Protein AF-A0A958INR6-F1 (afdb_monomer_lite)

Sequence (100 aa):
SHHPFIPPVIVDADMGWTLTTHASEAWLRRRGGSGGNHGFDNHHRDMHGIFYAMGPAFKSGYPCGTLRNIDIYPLLCRIYNIEARQNIDGELERIGFILE

pLDDT: mean 94.32, std 4.67, range [74.12, 98.56]

Foldseek 3Di:
DPDPPPDPDDDADDPPDDDDDPVCQVVQVVVVHPPDDDDHPCPDPVNDDDDDDDDQFFDPPDDDDDADPQQVQVVVCVVVVHDGDPPGPHDVVRPVVGTD

Secondary structure (DSSP, 8-state):
---TTS-S------TT-----HHHHHHHHHTTS--S---S-TTSGGG-------STTB-TT-------GGGHHHHHHHHHTPPPPSS-S--GGGTGGGB-

Structure (mmCIF, N/CA/C/O backbone):
data_AF-A0A958INR6-F1
#
_entry.id   AF-A0A958INR6-F1
#
loop_
_atom_site.group_PDB
_atom_site.id
_atom_site.type_symbol
_atom_site.label_atom_id
_atom_site.label_alt_id
_atom_site.label_comp_id
_atom_site.label_asym_id
_atom_site.label_entity_id
_atom_site.label_seq_id
_atom_site.pdbx_PDB_ins_code
_atom_site.Cartn_x
_atom_site.Cartn_y
_atom_site.Cartn_z
_atom_site.occupancy
_atom_site.B_iso_or_equiv
_atom_site.auth_seq_id
_atom_site.auth_comp_id
_atom_site.auth_asym_id
_atom_site.auth_atom_id
_atom_site.pdbx_PDB_model_num
ATOM 1 N N . SER A 1 1 ? -3.473 11.835 -14.846 1.00 74.12 1 SER A N 1
ATOM 2 C CA . SER A 1 1 ? -2.606 12.220 -13.713 1.00 74.12 1 SER A CA 1
ATOM 3 C C . SER A 1 1 ? -1.634 13.293 -14.182 1.00 74.12 1 SER A C 1
ATOM 5 O O . SER A 1 1 ? -1.179 13.190 -15.312 1.00 74.12 1 SER A O 1
ATOM 7 N N . HIS A 1 2 ? -1.343 14.314 -13.367 1.00 84.12 2 HIS A N 1
ATOM 8 C CA . HIS A 1 2 ? -0.423 15.421 -13.704 1.00 84.12 2 HIS A CA 1
ATOM 9 C C . HIS A 1 2 ? 0.893 15.363 -12.911 1.00 84.12 2 HIS A C 1
ATOM 11 O O . HIS A 1 2 ? 1.568 16.373 -12.730 1.00 84.12 2 HIS A O 1
ATOM 17 N N . HIS A 1 3 ? 1.246 14.185 -12.394 1.00 93.12 3 HIS A N 1
ATOM 18 C CA . HIS A 1 3 ? 2.436 14.026 -11.571 1.00 93.12 3 HIS A CA 1
ATOM 19 C C . HIS A 1 3 ? 3.711 14.009 -12.440 1.00 93.12 3 HIS A C 1
ATOM 21 O 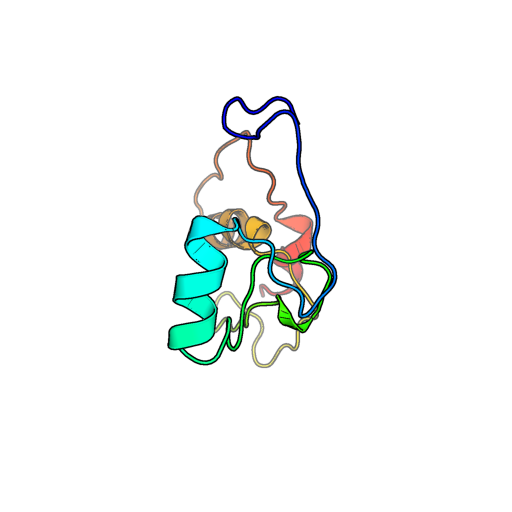O . HIS A 1 3 ? 3.789 13.187 -13.352 1.00 93.12 3 HIS A O 1
ATOM 27 N N . PRO A 1 4 ? 4.739 14.835 -12.156 1.00 95.19 4 PRO A N 1
ATOM 28 C CA . PRO A 1 4 ? 5.919 14.982 -13.022 1.00 95.19 4 PRO A CA 1
ATOM 29 C C . PRO A 1 4 ? 6.785 13.717 -13.139 1.00 95.19 4 PRO A C 1
ATOM 31 O O . PRO A 1 4 ? 7.578 13.600 -14.066 1.00 95.19 4 PRO A O 1
ATOM 34 N N . PHE A 1 5 ? 6.637 12.767 -12.211 1.00 95.69 5 PHE A N 1
ATOM 35 C CA . PHE A 1 5 ? 7.334 11.472 -12.255 1.00 95.69 5 PHE A CA 1
ATOM 36 C C . PHE A 1 5 ? 6.571 10.366 -12.992 1.00 95.69 5 PHE A C 1
ATOM 38 O O . PHE A 1 5 ? 7.056 9.240 -13.050 1.00 95.69 5 PHE A O 1
ATOM 45 N N . ILE A 1 6 ? 5.397 10.662 -13.554 1.00 95.81 6 ILE A N 1
ATOM 46 C CA . ILE A 1 6 ? 4.694 9.737 -14.445 1.00 95.81 6 ILE A CA 1
ATOM 47 C C . ILE A 1 6 ? 5.038 10.140 -15.886 1.00 95.81 6 ILE A C 1
ATOM 49 O O . ILE A 1 6 ? 4.708 11.258 -16.288 1.00 95.81 6 ILE A O 1
ATOM 53 N N . PRO A 1 7 ? 5.713 9.274 -16.665 1.00 94.00 7 PRO A N 1
ATOM 54 C CA . PRO A 1 7 ? 6.079 9.584 -18.043 1.00 94.00 7 PRO A CA 1
ATOM 55 C C . PRO A 1 7 ? 4.855 9.842 -18.940 1.00 94.00 7 PRO A C 1
ATOM 57 O O . PRO A 1 7 ? 3.772 9.322 -18.670 1.00 94.00 7 PRO A O 1
ATOM 60 N N . PRO A 1 8 ? 5.018 10.583 -20.053 1.00 94.38 8 PRO A N 1
ATOM 61 C CA . PRO A 1 8 ? 3.921 10.865 -20.984 1.00 94.38 8 PRO A CA 1
ATOM 62 C C . PRO A 1 8 ? 3.423 9.621 -21.733 1.00 94.38 8 PRO A C 1
ATOM 64 O O . PRO A 1 8 ? 2.326 9.639 -22.285 1.00 94.38 8 PRO A O 1
ATOM 67 N N . VAL A 1 9 ? 4.227 8.554 -21.770 1.00 93.69 9 VAL A N 1
ATOM 68 C CA . VAL A 1 9 ? 3.874 7.266 -22.367 1.00 93.69 9 VAL A CA 1
ATOM 69 C C . VAL A 1 9 ? 3.954 6.203 -21.283 1.00 93.69 9 VAL A C 1
ATOM 71 O O . VAL A 1 9 ? 4.994 6.034 -20.648 1.00 93.69 9 VAL A O 1
ATOM 74 N N . ILE A 1 10 ? 2.851 5.486 -21.097 1.00 93.62 10 ILE A N 1
ATOM 75 C CA . ILE A 1 10 ? 2.738 4.341 -20.198 1.00 93.62 10 ILE A CA 1
ATOM 76 C C . ILE A 1 10 ? 2.400 3.135 -21.065 1.00 93.62 10 ILE A C 1
ATOM 78 O O . ILE A 1 10 ? 1.587 3.241 -21.983 1.00 93.62 10 ILE A O 1
ATOM 82 N N . VAL A 1 11 ? 3.037 2.006 -20.780 1.00 94.38 11 VAL A N 1
ATOM 83 C CA . VAL A 1 11 ? 2.713 0.727 -21.407 1.00 94.38 11 VAL A CA 1
ATOM 84 C C . VAL A 1 11 ? 2.196 -0.184 -20.311 1.00 94.38 11 VAL A C 1
ATOM 86 O O . VAL A 1 11 ? 2.891 -0.399 -19.319 1.00 94.38 11 VAL A O 1
ATOM 89 N N . ASP A 1 12 ? 0.978 -0.673 -20.495 1.00 94.38 12 ASP A N 1
ATOM 90 C CA . ASP A 1 12 ? 0.352 -1.637 -19.603 1.00 94.38 12 ASP A CA 1
ATOM 91 C C . ASP A 1 12 ? 0.568 -3.043 -20.160 1.00 94.38 12 ASP A C 1
ATOM 93 O O . ASP A 1 12 ? 0.424 -3.271 -21.364 1.00 94.38 12 ASP A O 1
ATOM 97 N N . ALA A 1 13 ? 1.002 -3.959 -19.305 1.00 95.12 13 ALA A N 1
ATOM 98 C CA . ALA A 1 13 ? 1.330 -5.317 -19.700 1.00 95.12 13 ALA A CA 1
ATOM 99 C C . ALA A 1 13 ? 0.229 -6.259 -19.229 1.00 95.12 13 ALA A C 1
ATOM 101 O O . ALA A 1 13 ? -0.137 -6.241 -18.057 1.00 95.12 13 ALA A O 1
ATOM 102 N N . ASP A 1 14 ? -0.222 -7.145 -20.112 1.00 95.50 14 ASP A N 1
ATOM 103 C CA . ASP A 1 14 ? -1.099 -8.235 -19.698 1.00 95.50 14 ASP A CA 1
ATOM 104 C C . ASP A 1 14 ? -0.390 -9.140 -18.676 1.00 95.50 14 ASP A C 1
ATOM 106 O O . ASP A 1 14 ? 0.833 -9.333 -18.715 1.00 95.50 14 ASP A O 1
ATOM 110 N N . MET A 1 15 ? -1.169 -9.741 -17.774 1.00 95.25 15 MET A N 1
ATOM 111 C CA . MET A 1 15 ? -0.665 -10.666 -16.755 1.00 95.25 15 MET A CA 1
ATOM 112 C C . MET A 1 15 ? 0.273 -11.729 -17.350 1.00 95.25 15 MET A C 1
ATOM 114 O O . MET A 1 15 ? -0.036 -12.379 -18.350 1.00 95.25 15 MET A O 1
ATOM 118 N N . GLY A 1 16 ? 1.426 -11.925 -16.705 1.00 92.50 16 GLY A N 1
ATOM 119 C CA . GLY A 1 16 ? 2.447 -12.896 -17.117 1.00 92.50 16 GLY A CA 1
ATOM 120 C C . GLY A 1 16 ? 3.438 -12.386 -18.169 1.00 92.50 16 GLY A C 1
ATOM 121 O O . GLY A 1 16 ? 4.465 -13.029 -18.393 1.00 92.50 16 GLY A O 1
ATOM 122 N N . TRP A 1 17 ? 3.199 -11.220 -18.771 1.00 93.06 17 TRP A N 1
ATOM 123 C CA . TRP A 1 17 ? 4.167 -10.582 -19.659 1.00 93.06 17 TRP A CA 1
ATOM 124 C C . TRP A 1 17 ? 5.202 -9.763 -18.888 1.00 93.06 17 TRP A C 1
ATOM 126 O O . TRP A 1 17 ? 5.029 -9.377 -17.736 1.00 93.06 17 TRP A O 1
ATOM 136 N N . THR A 1 18 ? 6.345 -9.510 -19.519 1.00 91.06 18 THR A N 1
ATOM 137 C CA . THR A 1 18 ? 7.384 -8.625 -18.982 1.00 91.06 18 THR A CA 1
ATOM 138 C C . THR A 1 18 ? 7.876 -7.726 -20.101 1.00 91.06 18 THR A C 1
ATOM 140 O O . THR A 1 18 ? 8.375 -8.207 -21.117 1.00 91.06 18 THR A O 1
ATOM 143 N N . LEU A 1 19 ? 7.747 -6.416 -19.905 1.00 91.44 19 LEU A N 1
ATOM 144 C CA . LEU A 1 19 ? 8.250 -5.418 -20.840 1.00 91.44 19 LEU A CA 1
ATOM 145 C C . LEU A 1 19 ? 9.728 -5.164 -20.556 1.00 91.44 19 LEU A C 1
ATOM 147 O O . LEU A 1 19 ? 10.135 -4.952 -19.414 1.00 91.44 19 LEU A O 1
ATOM 151 N N . THR A 1 20 ? 10.553 -5.218 -21.595 1.00 91.31 20 THR A N 1
ATOM 152 C CA . THR A 1 20 ? 12.004 -5.103 -21.460 1.00 91.31 20 THR A CA 1
ATOM 153 C C . THR A 1 20 ? 12.612 -4.425 -22.680 1.00 91.31 20 THR A C 1
ATOM 155 O O . THR A 1 20 ? 11.996 -4.351 -23.740 1.00 91.31 20 THR A O 1
ATOM 158 N N . THR A 1 21 ? 13.837 -3.927 -22.539 1.00 91.31 21 THR A N 1
ATOM 159 C CA . THR A 1 21 ? 14.636 -3.430 -23.667 1.00 91.31 21 THR A CA 1
ATOM 160 C C . THR A 1 21 ? 15.463 -4.558 -24.283 1.00 91.31 21 THR A C 1
ATOM 162 O O . THR A 1 21 ? 15.779 -5.535 -23.605 1.00 91.31 21 THR A O 1
ATOM 165 N N . HIS A 1 22 ? 15.916 -4.404 -25.529 1.00 88.81 22 HIS A N 1
ATOM 166 C CA . HIS A 1 22 ? 16.830 -5.374 -26.151 1.00 88.81 22 HIS A CA 1
ATOM 167 C C . HIS A 1 22 ? 18.119 -5.594 -25.343 1.00 88.81 22 HIS A C 1
ATOM 169 O O . HIS A 1 22 ? 18.618 -6.715 -25.256 1.00 88.81 22 HIS A O 1
ATOM 175 N N . ALA A 1 23 ? 18.641 -4.539 -24.705 1.00 86.69 23 ALA A N 1
ATOM 176 C CA . ALA A 1 23 ? 19.830 -4.637 -23.864 1.00 86.69 23 ALA A CA 1
ATOM 177 C C . ALA A 1 23 ? 19.590 -5.521 -22.625 1.00 86.69 23 ALA A C 1
ATOM 179 O O . ALA A 1 23 ? 20.452 -6.317 -22.247 1.00 86.69 23 ALA A O 1
ATOM 180 N N . SER A 1 24 ? 18.409 -5.416 -22.010 1.00 87.50 24 SER A N 1
ATO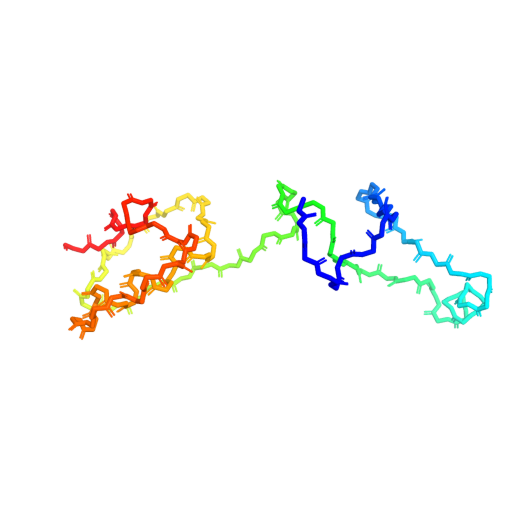M 181 C CA . SER A 1 24 ? 18.029 -6.189 -20.823 1.00 87.50 24 SER A CA 1
ATOM 182 C C . SER A 1 24 ? 17.477 -7.582 -21.145 1.00 87.50 24 SER A C 1
ATOM 184 O O . SER A 1 24 ? 17.588 -8.481 -20.313 1.00 87.50 24 SER A O 1
ATOM 186 N N . GLU A 1 25 ? 16.956 -7.814 -22.352 1.00 88.94 25 GLU A N 1
ATOM 187 C CA . GLU A 1 25 ? 16.443 -9.121 -22.782 1.00 88.94 25 GLU A CA 1
ATOM 188 C C . GLU A 1 25 ? 17.534 -10.201 -22.740 1.00 88.94 25 GLU A C 1
ATOM 190 O O . GLU A 1 25 ? 17.330 -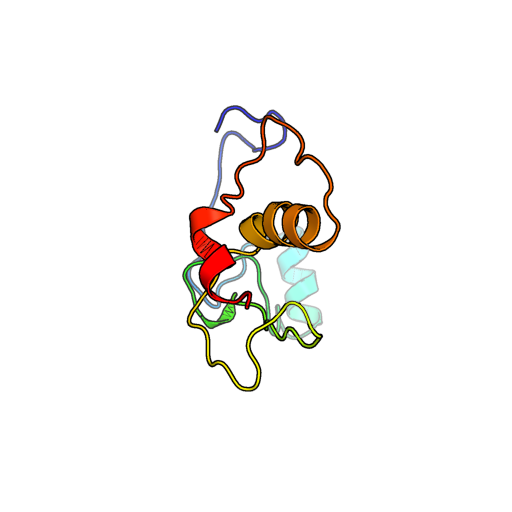11.287 -22.193 1.00 88.94 25 GLU A O 1
ATOM 195 N N . ALA A 1 26 ? 18.727 -9.892 -23.260 1.00 85.69 26 ALA A N 1
ATOM 196 C CA . ALA A 1 26 ? 19.854 -10.822 -23.249 1.00 85.69 26 ALA A CA 1
ATOM 197 C C . ALA A 1 26 ? 20.264 -11.209 -21.818 1.00 85.69 26 ALA A C 1
ATOM 199 O O . ALA A 1 26 ? 20.638 -12.355 -21.559 1.00 85.69 26 ALA A O 1
ATOM 200 N N . TRP A 1 27 ? 20.171 -10.264 -20.878 1.00 85.44 27 TRP A N 1
ATOM 201 C CA . TRP A 1 27 ? 20.440 -10.510 -19.465 1.00 85.44 27 TRP A CA 1
ATOM 202 C C . TRP A 1 27 ? 19.365 -11.400 -18.825 1.00 85.44 27 TRP A C 1
ATOM 204 O O . TRP A 1 27 ? 19.713 -12.373 -18.155 1.00 85.44 27 TRP A O 1
ATOM 214 N N . LEU A 1 28 ? 18.080 -11.133 -19.089 1.00 87.25 28 LEU A N 1
ATOM 215 C CA . LEU A 1 28 ? 16.959 -11.934 -18.580 1.00 87.25 28 LEU A CA 1
ATOM 216 C C . LEU A 1 28 ? 17.029 -13.379 -19.077 1.00 87.25 28 LEU A C 1
ATOM 218 O O . LEU A 1 28 ? 16.927 -14.317 -18.287 1.00 87.25 28 LEU A O 1
ATOM 222 N N . ARG A 1 29 ? 17.287 -13.583 -20.373 1.00 84.88 29 ARG A N 1
ATOM 223 C CA . ARG A 1 29 ? 17.407 -14.928 -20.960 1.00 84.88 29 ARG A CA 1
ATOM 224 C C . ARG A 1 29 ? 18.511 -15.754 -20.301 1.00 84.88 29 ARG A C 1
ATOM 226 O O . ARG A 1 29 ? 18.301 -16.931 -20.026 1.00 84.88 29 ARG A O 1
ATOM 233 N N . ARG A 1 30 ? 19.659 -15.144 -19.982 1.00 85.75 30 ARG A N 1
ATOM 234 C CA . ARG A 1 30 ? 20.776 -15.825 -19.292 1.00 85.75 30 ARG A CA 1
ATOM 235 C C . ARG A 1 30 ? 20.438 -16.263 -17.867 1.00 85.75 30 ARG A C 1
ATOM 237 O O . ARG A 1 30 ? 21.109 -17.145 -17.344 1.00 85.75 30 ARG A O 1
ATOM 244 N N . ARG A 1 31 ? 19.427 -15.658 -17.242 1.00 85.50 31 ARG A N 1
ATOM 245 C CA . ARG A 1 31 ? 18.958 -15.999 -15.892 1.00 85.50 31 ARG A CA 1
ATOM 246 C C . ARG A 1 31 ? 17.714 -16.890 -15.876 1.00 85.50 31 ARG A C 1
ATOM 248 O O . ARG A 1 31 ? 17.152 -17.107 -14.811 1.00 85.50 31 ARG A O 1
ATOM 255 N N . GLY A 1 32 ? 17.312 -17.431 -17.029 1.00 83.00 32 GLY A N 1
ATOM 256 C CA . GLY A 1 32 ? 16.140 -18.304 -17.133 1.00 83.00 32 GLY A CA 1
ATOM 257 C C . GLY A 1 32 ? 14.816 -17.564 -17.349 1.00 83.00 32 GLY A C 1
ATOM 258 O O . GLY A 1 32 ? 13.761 -18.147 -17.126 1.00 83.00 32 GLY A O 1
ATOM 259 N N . GLY A 1 33 ? 14.856 -16.306 -17.803 1.00 83.12 33 GLY A N 1
ATOM 260 C CA . GLY A 1 33 ? 13.675 -15.465 -18.020 1.00 83.12 33 GLY A CA 1
ATOM 261 C C . GLY A 1 33 ? 13.396 -14.520 -16.850 1.00 83.12 33 GLY A C 1
ATOM 262 O O . GLY A 1 33 ? 14.262 -14.289 -16.009 1.00 83.12 33 GLY A O 1
ATOM 263 N N . SER A 1 34 ? 12.197 -13.932 -16.818 1.00 82.25 34 SER A N 1
ATOM 264 C CA . SER A 1 34 ? 11.787 -12.992 -15.764 1.00 82.25 34 SER A CA 1
ATOM 265 C C . SER A 1 34 ? 11.315 -13.663 -14.469 1.00 82.25 34 SER A C 1
ATOM 267 O O . SER A 1 34 ? 11.288 -12.998 -13.439 1.00 82.25 34 SER A O 1
ATOM 269 N N . GLY A 1 35 ? 11.004 -14.966 -14.483 1.00 87.62 35 GLY A N 1
ATOM 270 C CA . GLY A 1 35 ? 10.456 -15.665 -13.316 1.00 87.62 35 GLY A CA 1
ATOM 271 C C . GLY A 1 35 ? 9.071 -15.140 -12.912 1.00 87.62 35 GLY A C 1
ATOM 272 O O . GLY A 1 35 ? 8.328 -14.626 -13.745 1.00 87.62 35 GLY A O 1
ATOM 273 N N . GLY A 1 36 ? 8.716 -15.287 -11.631 1.00 90.38 36 GLY A N 1
ATOM 274 C CA . GLY A 1 36 ? 7.530 -14.634 -11.067 1.00 90.38 36 GLY A CA 1
ATOM 275 C C . GLY A 1 36 ? 7.743 -13.122 -10.969 1.00 90.38 36 GLY A C 1
ATOM 276 O O . GLY A 1 36 ? 8.821 -12.680 -10.574 1.00 90.38 36 GLY A O 1
ATOM 277 N N . ASN A 1 37 ? 6.727 -12.339 -11.328 1.00 91.19 37 ASN A N 1
ATOM 278 C CA . ASN A 1 37 ? 6.823 -10.882 -11.403 1.00 91.19 37 ASN A CA 1
ATOM 279 C C . ASN A 1 37 ? 5.539 -10.207 -10.888 1.00 91.19 37 ASN A C 1
ATOM 281 O O . ASN A 1 37 ? 4.518 -10.869 -10.702 1.00 91.19 37 ASN A O 1
ATOM 285 N N . HIS A 1 38 ? 5.594 -8.898 -10.651 1.00 95.25 38 HIS A N 1
ATOM 286 C CA . HIS A 1 38 ? 4.485 -8.090 -10.144 1.00 95.25 38 HIS A CA 1
ATOM 287 C C . HIS A 1 38 ? 4.493 -6.679 -10.758 1.00 95.25 38 HIS A C 1
ATOM 289 O O . HIS A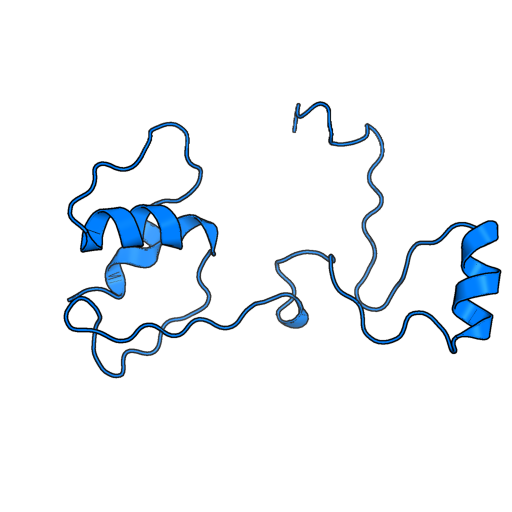 1 38 ? 5.422 -6.309 -11.474 1.00 95.25 38 HIS A O 1
ATOM 295 N N . GLY A 1 39 ? 3.483 -5.866 -10.434 1.00 94.88 39 GLY A N 1
ATOM 296 C CA . GLY A 1 39 ? 3.345 -4.487 -10.930 1.00 94.88 39 GLY A CA 1
ATOM 297 C C . GLY A 1 39 ? 2.311 -4.309 -12.045 1.00 94.88 39 GLY A C 1
ATOM 298 O O . GLY A 1 39 ? 2.245 -3.233 -12.630 1.00 94.88 39 GLY A O 1
ATOM 299 N N . PHE A 1 40 ? 1.524 -5.351 -12.319 1.00 96.75 40 PHE A N 1
ATOM 300 C CA . PHE A 1 40 ? 0.352 -5.311 -13.196 1.00 96.75 40 PHE A CA 1
ATOM 301 C C . PHE A 1 40 ? -0.810 -4.529 -12.556 1.00 96.75 40 PHE A C 1
ATOM 303 O O . PHE A 1 40 ? -0.697 -4.069 -11.414 1.00 96.75 40 PHE A O 1
ATOM 310 N N . ASP A 1 41 ? -1.939 -4.425 -13.267 1.00 96.06 41 ASP A N 1
ATOM 311 C CA . ASP A 1 41 ? -3.182 -3.849 -12.737 1.00 96.06 41 ASP A CA 1
ATOM 312 C C . ASP A 1 41 ? -3.528 -4.453 -11.361 1.00 96.06 41 ASP A C 1
ATOM 314 O O . ASP A 1 41 ? -3.588 -5.672 -11.163 1.00 96.06 41 ASP A O 1
ATOM 318 N N . ASN A 1 42 ? -3.757 -3.570 -10.390 1.00 96.19 42 ASN A N 1
ATOM 319 C CA . ASN A 1 42 ? -4.041 -3.921 -9.008 1.00 96.19 42 ASN A CA 1
ATOM 320 C C . ASN A 1 42 ? -5.414 -4.583 -8.806 1.00 96.19 42 ASN A C 1
ATOM 322 O O . ASN A 1 42 ? -5.672 -5.068 -7.707 1.00 96.19 42 ASN A O 1
ATOM 326 N N . HIS A 1 43 ? -6.278 -4.633 -9.826 1.00 95.06 43 HIS A N 1
ATOM 327 C CA . HIS A 1 43 ? -7.523 -5.409 -9.800 1.00 95.06 43 HIS A CA 1
ATOM 328 C C . HIS A 1 43 ? -7.301 -6.918 -9.971 1.00 95.06 43 HIS A C 1
ATOM 330 O O . HIS A 1 43 ? -8.202 -7.714 -9.681 1.00 95.06 43 HIS A O 1
ATOM 336 N N . HIS A 1 44 ? -6.121 -7.346 -10.429 1.00 96.50 44 HIS A N 1
ATOM 337 C CA . HIS A 1 44 ? -5.788 -8.763 -10.472 1.00 96.50 44 HIS A CA 1
ATOM 338 C C . HIS A 1 44 ? -5.522 -9.292 -9.064 1.00 96.50 44 HIS A C 1
ATOM 340 O O . HIS A 1 44 ? -4.650 -8.805 -8.348 1.00 96.50 44 HIS A O 1
ATOM 346 N N . ARG A 1 45 ? -6.227 -10.368 -8.689 1.00 95.06 45 ARG A N 1
ATOM 347 C CA . ARG A 1 45 ? -6.087 -11.001 -7.367 1.00 95.06 45 ARG A CA 1
ATOM 348 C C . ARG A 1 45 ? -4.658 -11.446 -7.048 1.00 95.06 45 ARG A C 1
ATOM 350 O O . ARG A 1 45 ? -4.294 -11.436 -5.879 1.00 95.06 45 ARG A O 1
ATOM 357 N N . ASP A 1 46 ? -3.857 -11.786 -8.057 1.00 96.31 46 ASP A N 1
ATOM 358 C CA . ASP A 1 46 ? -2.444 -12.154 -7.884 1.00 96.31 46 ASP A CA 1
ATOM 359 C C . ASP A 1 46 ? -1.570 -10.970 -7.427 1.00 96.31 46 ASP A C 1
ATOM 361 O O . ASP A 1 46 ? -0.502 -11.182 -6.860 1.00 96.31 46 ASP A O 1
ATOM 365 N N . MET A 1 47 ? -2.024 -9.727 -7.638 1.00 97.50 47 MET A N 1
ATOM 366 C CA . MET A 1 47 ? -1.372 -8.496 -7.167 1.00 97.50 47 MET A CA 1
ATOM 367 C C . MET A 1 47 ? -1.862 -8.050 -5.783 1.00 97.50 47 MET A C 1
ATOM 369 O O . MET A 1 47 ? -1.368 -7.060 -5.241 1.00 97.50 47 MET A O 1
ATOM 373 N N . HIS A 1 48 ? -2.835 -8.749 -5.193 1.00 97.44 48 HIS A N 1
ATOM 374 C CA . HIS A 1 48 ? -3.342 -8.398 -3.873 1.00 97.44 48 HIS A CA 1
ATOM 375 C C . HIS A 1 48 ? -2.357 -8.801 -2.770 1.00 97.44 48 HIS A C 1
ATOM 377 O O . HIS A 1 48 ? -1.755 -9.874 -2.791 1.00 97.44 48 HIS A O 1
ATOM 383 N N . GLY A 1 49 ? -2.253 -7.945 -1.752 1.00 95.75 49 GLY A N 1
ATOM 384 C CA . GLY A 1 49 ? -1.595 -8.278 -0.493 1.00 95.75 49 GLY A CA 1
ATOM 385 C C . GLY A 1 49 ? -2.512 -9.035 0.472 1.00 95.75 49 GLY A C 1
ATOM 386 O O . GLY A 1 49 ? -3.711 -9.197 0.243 1.00 95.75 49 GLY A O 1
ATOM 387 N N . ILE A 1 50 ? -1.935 -9.454 1.596 1.00 96.31 50 ILE A N 1
ATOM 388 C CA . ILE A 1 50 ? -2.655 -10.085 2.705 1.00 96.31 50 ILE A CA 1
ATOM 389 C C . ILE A 1 50 ? -2.885 -9.043 3.805 1.00 96.31 50 ILE A C 1
ATOM 391 O O . ILE A 1 50 ? -1.990 -8.253 4.106 1.00 96.31 50 ILE A O 1
ATOM 395 N N . PHE A 1 51 ? -4.064 -9.064 4.431 1.00 96.44 51 PHE A N 1
ATOM 396 C CA . PHE A 1 51 ? -4.402 -8.206 5.565 1.00 96.44 51 PHE A CA 1
ATOM 397 C C . PHE A 1 51 ? -4.914 -9.044 6.742 1.00 96.44 51 PHE A C 1
ATOM 399 O O . PHE A 1 51 ? -5.872 -9.800 6.603 1.00 96.44 51 PHE A O 1
ATOM 406 N N . TYR A 1 52 ? -4.283 -8.870 7.904 1.00 96.50 52 TYR A N 1
ATOM 407 C CA . TYR A 1 52 ? -4.742 -9.387 9.191 1.00 96.50 52 TYR A CA 1
ATOM 408 C C . TYR A 1 52 ? -4.644 -8.274 10.229 1.00 96.50 52 TYR A C 1
ATOM 410 O O . TYR A 1 52 ? -3.634 -7.574 10.296 1.00 96.50 52 TYR A O 1
ATOM 418 N N . ALA A 1 53 ? -5.675 -8.142 11.057 1.00 96.56 53 ALA A N 1
ATOM 419 C CA . ALA A 1 53 ? -5.723 -7.180 12.146 1.00 96.56 53 ALA A CA 1
ATOM 420 C C . ALA A 1 53 ? -6.181 -7.885 13.425 1.00 96.56 53 ALA A C 1
ATOM 422 O O . ALA A 1 53 ? -7.130 -8.665 13.403 1.00 96.56 53 ALA A O 1
ATOM 423 N N . MET A 1 54 ? -5.477 -7.640 14.530 1.00 97.25 54 MET A N 1
ATOM 424 C CA . MET A 1 54 ? -5.764 -8.240 15.832 1.00 97.25 54 MET A CA 1
ATOM 425 C C . MET A 1 54 ? -5.499 -7.219 16.932 1.00 97.25 54 MET A C 1
ATOM 427 O O . MET A 1 54 ? -4.462 -6.559 16.938 1.00 97.25 54 MET A O 1
ATOM 431 N N . GLY A 1 55 ? -6.430 -7.106 17.873 1.00 96.94 55 GLY A N 1
ATOM 432 C CA . GLY A 1 55 ? -6.331 -6.187 18.999 1.00 96.94 55 GLY A CA 1
ATOM 433 C C . GLY A 1 55 ? -7.710 -5.746 19.486 1.00 96.94 55 GLY A C 1
ATOM 434 O O . GLY A 1 55 ? -8.704 -6.031 18.826 1.00 96.94 55 GLY A O 1
ATOM 435 N N . PRO A 1 56 ? -7.779 -5.024 20.614 1.00 97.38 56 PRO A N 1
ATOM 436 C CA . PRO A 1 56 ? -9.043 -4.658 21.260 1.00 97.38 56 PRO A CA 1
ATOM 437 C C . PRO A 1 56 ? -9.901 -3.675 20.452 1.00 97.38 56 PRO A C 1
ATOM 439 O O . PRO A 1 56 ? -11.074 -3.514 20.753 1.00 97.38 56 PRO A O 1
ATOM 442 N N . ALA A 1 57 ? -9.320 -2.997 19.458 1.00 98.06 57 ALA A N 1
ATOM 443 C CA . ALA A 1 57 ? -10.054 -2.085 18.584 1.00 98.06 57 ALA A CA 1
ATOM 444 C C . ALA A 1 57 ? -10.748 -2.800 17.412 1.00 98.06 57 ALA A C 1
ATOM 446 O O . ALA A 1 57 ? -11.594 -2.200 16.759 1.00 98.06 57 ALA A O 1
ATOM 447 N N . PHE A 1 58 ? -10.363 -4.042 17.108 1.00 98.44 58 PHE A N 1
ATOM 448 C CA . PHE A 1 58 ? -10.841 -4.787 15.947 1.00 98.44 58 PHE A CA 1
ATOM 449 C C . PHE A 1 58 ? -11.857 -5.845 16.348 1.00 98.44 58 PHE A C 1
ATOM 451 O O . PHE A 1 58 ? -11.692 -6.508 17.373 1.00 98.44 58 PHE A O 1
ATOM 458 N N . LYS A 1 59 ? -12.829 -6.085 15.465 1.00 98.12 59 LYS A N 1
ATOM 459 C CA . LYS A 1 59 ? -13.749 -7.211 15.606 1.00 98.12 59 LYS A CA 1
ATOM 460 C C . LYS A 1 59 ? -13.004 -8.537 15.625 1.00 98.12 59 LYS A C 1
ATOM 462 O O . LYS A 1 59 ? -12.213 -8.838 14.728 1.00 98.12 59 LYS A O 1
ATOM 467 N N . SER A 1 60 ? -13.288 -9.360 16.628 1.00 97.56 60 SER A N 1
ATOM 468 C CA . SER A 1 60 ? -12.661 -10.677 16.759 1.00 97.56 60 SER A CA 1
ATOM 469 C C . SER A 1 60 ? -13.215 -11.675 15.739 1.00 97.56 60 SER A C 1
ATOM 471 O O . SER A 1 60 ? -14.427 -11.788 15.559 1.00 97.56 60 SER A O 1
ATOM 473 N N . GLY A 1 61 ? -12.324 -12.414 15.067 1.00 96.31 61 GLY A N 1
ATOM 474 C CA . GLY A 1 61 ? -12.701 -13.471 14.118 1.00 96.31 61 GLY A CA 1
ATOM 475 C C . GLY A 1 61 ? -13.515 -12.986 12.914 1.00 96.31 61 GLY A C 1
ATOM 476 O O . GLY A 1 61 ? -14.205 -13.788 12.289 1.00 96.31 61 GLY A O 1
ATOM 477 N N . TYR A 1 62 ? -13.467 -11.690 12.601 1.00 97.12 62 TYR A N 1
ATOM 478 C CA . TYR A 1 62 ? -14.298 -11.088 11.568 1.00 97.12 62 TYR A CA 1
ATOM 479 C C . TYR A 1 62 ? -13.663 -11.238 10.175 1.00 97.12 62 TYR A C 1
ATOM 481 O O . TYR A 1 62 ? -12.611 -10.644 9.916 1.00 97.12 62 TYR A O 1
ATOM 489 N N . PRO A 1 63 ? -14.276 -12.003 9.251 1.00 95.94 63 PRO A N 1
ATOM 490 C CA . PRO A 1 63 ? -13.803 -12.062 7.878 1.00 95.94 63 PRO A CA 1
ATOM 491 C C . PRO A 1 63 ? -14.155 -10.756 7.160 1.00 95.94 63 PRO A C 1
ATOM 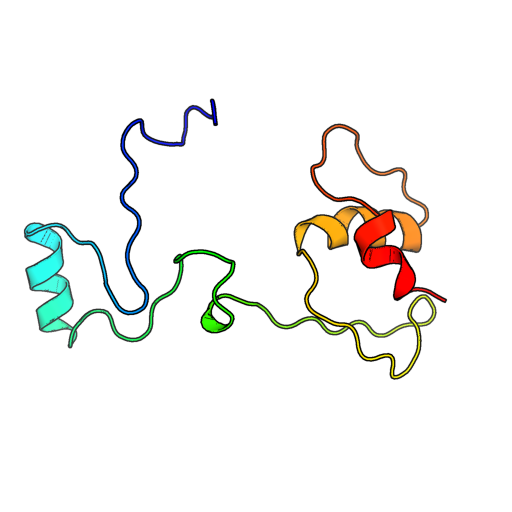493 O O . PRO A 1 63 ? -15.318 -10.357 7.104 1.00 95.94 63 PRO A O 1
ATOM 496 N N . CYS A 1 64 ? -13.153 -10.109 6.570 1.00 93.25 64 CYS A N 1
ATOM 497 C CA . CYS A 1 64 ? -13.358 -8.970 5.681 1.00 93.25 64 CYS A CA 1
ATOM 498 C C . CYS A 1 64 ? -13.109 -9.372 4.220 1.00 93.25 64 CYS A C 1
ATOM 500 O O . CYS A 1 64 ? -12.395 -10.334 3.932 1.00 93.25 64 CYS A O 1
ATOM 502 N N . GLY A 1 65 ? -13.750 -8.655 3.295 1.00 93.81 65 GLY A N 1
ATOM 503 C CA . GLY A 1 65 ? -13.495 -8.792 1.862 1.00 93.81 65 GLY A CA 1
ATOM 504 C C . GLY A 1 65 ? -12.193 -8.106 1.440 1.00 93.81 65 GLY A C 1
ATOM 505 O O . GLY A 1 65 ? -11.325 -7.807 2.255 1.00 93.81 65 GLY A O 1
ATOM 506 N N . THR A 1 66 ? -12.058 -7.818 0.147 1.00 95.44 66 THR A N 1
ATOM 507 C CA . THR A 1 66 ? -10.943 -7.005 -0.353 1.00 95.44 66 THR A CA 1
ATOM 508 C C . THR A 1 66 ? -11.052 -5.571 0.161 1.00 95.44 66 THR A C 1
ATOM 510 O O . THR A 1 66 ? -12.121 -4.967 0.119 1.00 95.44 66 THR A O 1
ATOM 513 N N . LEU A 1 67 ? -9.925 -5.032 0.618 1.00 96.50 67 LEU A N 1
ATOM 514 C CA . LEU A 1 67 ? -9.789 -3.670 1.126 1.00 96.50 67 LEU A CA 1
ATOM 515 C C . LEU A 1 67 ? -8.822 -2.881 0.244 1.00 96.50 67 LEU A C 1
ATOM 517 O O . LEU A 1 67 ? -8.003 -3.463 -0.471 1.00 96.50 67 LEU A O 1
ATOM 521 N N . ARG A 1 68 ? -8.869 -1.550 0.336 1.00 97.25 68 ARG A N 1
ATOM 522 C CA . ARG A 1 68 ? -7.838 -0.686 -0.244 1.00 97.25 68 ARG A CA 1
ATOM 523 C C . ARG A 1 68 ? -6.784 -0.397 0.817 1.00 97.25 68 ARG A C 1
ATOM 525 O O . ARG A 1 68 ? -7.104 0.039 1.918 1.00 97.25 68 ARG A O 1
ATOM 532 N N . ASN A 1 69 ? -5.515 -0.609 0.484 1.00 97.56 69 ASN A N 1
ATOM 533 C CA . ASN A 1 69 ? -4.408 -0.367 1.413 1.00 97.56 69 ASN A CA 1
ATOM 534 C C . ASN A 1 69 ? -4.306 1.106 1.856 1.00 97.56 69 ASN A C 1
ATOM 536 O O . ASN A 1 69 ? -3.889 1.375 2.978 1.00 97.56 69 ASN A O 1
ATOM 540 N N . ILE A 1 70 ? -4.721 2.050 1.008 1.00 98.12 70 ILE A N 1
ATOM 541 C CA . ILE A 1 70 ? -4.740 3.485 1.322 1.00 98.12 70 ILE A CA 1
ATOM 542 C C . ILE A 1 70 ? -5.694 3.841 2.473 1.00 98.12 70 ILE A C 1
ATOM 544 O O . ILE A 1 70 ? -5.433 4.800 3.195 1.00 98.12 70 ILE A O 1
ATOM 548 N N . ASP A 1 71 ? -6.738 3.039 2.712 1.00 98.50 71 ASP A N 1
ATOM 549 C CA . ASP A 1 71 ? -7.706 3.271 3.793 1.00 98.50 71 ASP A CA 1
ATOM 550 C C . ASP A 1 71 ? -7.133 2.865 5.173 1.00 98.50 71 ASP A C 1
ATOM 552 O O . ASP A 1 71 ? -7.669 3.234 6.218 1.00 98.50 71 ASP A O 1
ATOM 556 N N . ILE A 1 72 ? -5.989 2.165 5.218 1.00 98.12 72 ILE A N 1
ATOM 557 C CA . ILE A 1 72 ? -5.334 1.759 6.475 1.00 98.12 72 ILE A CA 1
ATOM 558 C C . ILE A 1 72 ? -4.833 2.976 7.263 1.00 98.12 72 ILE A C 1
ATOM 560 O O . ILE A 1 72 ? -4.918 2.985 8.489 1.00 98.12 72 ILE A O 1
ATOM 564 N N . TYR A 1 73 ? -4.328 4.018 6.598 1.00 98.56 73 TYR A N 1
ATOM 565 C CA . TYR A 1 73 ? -3.848 5.218 7.292 1.00 98.56 73 TYR A CA 1
ATOM 566 C C . TYR A 1 73 ? -4.942 5.902 8.140 1.00 98.56 73 TYR A C 1
ATOM 568 O O . TYR A 1 73 ? -4.736 6.030 9.352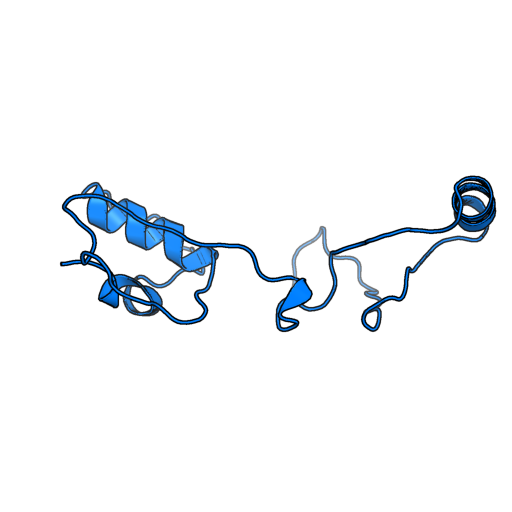 1.00 98.56 73 TYR A O 1
ATOM 576 N N . PRO A 1 74 ? -6.113 6.294 7.589 1.00 98.50 74 PRO A N 1
ATOM 577 C CA . PRO A 1 74 ? -7.166 6.909 8.398 1.00 98.50 74 PRO A CA 1
ATOM 578 C C . PRO A 1 74 ? -7.748 5.952 9.453 1.00 98.50 74 PRO A C 1
ATOM 580 O O . PRO A 1 74 ? -8.114 6.400 10.541 1.00 98.50 74 PRO A O 1
ATOM 583 N N . LEU A 1 75 ? -7.768 4.638 9.196 1.00 98.44 75 LEU A N 1
ATOM 584 C CA . LEU A 1 75 ? -8.120 3.622 10.196 1.00 98.44 75 LEU A CA 1
ATOM 585 C C . LEU A 1 75 ? -7.168 3.648 11.403 1.00 98.44 75 LEU A C 1
ATOM 587 O O . LEU A 1 75 ? -7.622 3.667 12.547 1.00 98.44 75 LEU A O 1
ATOM 591 N N . LEU A 1 76 ? -5.852 3.681 11.169 1.00 98.38 76 LEU A N 1
ATOM 592 C CA . LEU A 1 76 ? -4.862 3.772 12.245 1.00 98.38 76 LEU A CA 1
ATOM 593 C C . LEU A 1 76 ? -5.008 5.088 13.015 1.00 98.38 76 LEU A C 1
ATOM 595 O O . LEU A 1 76 ? -5.008 5.073 14.245 1.00 98.38 76 LEU A O 1
ATOM 599 N N . CYS A 1 77 ? -5.214 6.212 12.323 1.00 98.44 77 CYS A N 1
ATOM 600 C CA . CYS A 1 77 ? -5.511 7.493 12.966 1.00 98.44 77 CYS A CA 1
ATOM 601 C C . CYS A 1 77 ? -6.724 7.392 13.906 1.00 98.44 77 CYS A C 1
ATOM 603 O O . CYS A 1 77 ? -6.645 7.823 15.057 1.00 98.44 77 CYS A O 1
ATOM 605 N N . ARG A 1 78 ? -7.811 6.739 13.469 1.00 98.12 78 ARG A N 1
ATOM 606 C CA . ARG A 1 78 ? -9.012 6.512 14.288 1.00 98.12 78 ARG A CA 1
ATOM 607 C C . ARG A 1 78 ? -8.740 5.674 15.541 1.00 98.12 78 ARG A C 1
ATOM 609 O O . ARG A 1 78 ? -9.297 5.994 16.592 1.00 98.12 78 ARG A O 1
ATOM 616 N N . ILE A 1 79 ? -7.916 4.629 15.436 1.00 98.44 79 ILE A N 1
ATOM 617 C CA . ILE A 1 79 ? -7.545 3.746 16.559 1.00 98.44 79 ILE A CA 1
ATOM 618 C C . ILE A 1 79 ? -6.703 4.501 17.593 1.00 98.44 79 ILE A C 1
ATOM 620 O O . ILE A 1 79 ? -6.938 4.372 18.792 1.00 98.44 79 ILE A O 1
ATOM 624 N N . TYR A 1 80 ? -5.743 5.307 17.138 1.00 98.12 80 TYR A N 1
ATOM 625 C CA . TYR A 1 80 ? -4.822 6.041 18.012 1.00 98.12 80 TYR A CA 1
ATOM 626 C C . TYR A 1 80 ? -5.335 7.417 18.449 1.00 98.12 80 TYR A C 1
ATOM 628 O O . TYR A 1 80 ? -4.611 8.143 19.126 1.00 98.12 80 TYR A O 1
ATOM 636 N N . ASN A 1 81 ? -6.571 7.777 18.087 1.00 97.75 81 ASN A N 1
ATOM 637 C CA . ASN A 1 81 ? -7.155 9.093 18.351 1.00 97.75 81 ASN A CA 1
ATOM 638 C C . ASN A 1 81 ? -6.273 10.250 17.833 1.00 97.75 81 ASN A C 1
ATOM 640 O O . ASN A 1 81 ? -6.051 11.250 18.515 1.00 97.75 81 ASN A O 1
ATOM 644 N N . ILE A 1 82 ? -5.739 10.076 16.623 1.00 98.31 82 ILE A N 1
ATOM 645 C CA . ILE A 1 82 ? -4.933 11.060 15.899 1.00 98.31 82 ILE A CA 1
ATOM 646 C C . ILE A 1 82 ? -5.813 11.686 14.818 1.00 98.31 82 ILE A C 1
ATOM 648 O O . ILE A 1 82 ? -6.510 10.976 14.093 1.00 98.31 82 ILE A O 1
ATOM 652 N N . GLU A 1 83 ? -5.753 13.007 14.671 1.00 97.44 83 GLU A N 1
ATOM 653 C CA . GLU A 1 83 ? -6.382 13.686 13.540 1.00 97.44 83 GLU A CA 1
ATOM 654 C C . GLU A 1 83 ? -5.655 13.308 12.240 1.00 97.44 83 GLU A C 1
ATOM 656 O O . GLU A 1 83 ? -4.444 13.507 12.103 1.00 97.44 83 GLU A O 1
ATOM 661 N N . ALA A 1 84 ? -6.384 12.719 11.291 1.00 97.06 84 ALA A N 1
ATOM 662 C CA . ALA A 1 84 ? -5.820 12.362 9.998 1.00 97.06 84 ALA A CA 1
ATOM 663 C C . ALA A 1 84 ? -5.417 13.626 9.229 1.00 97.06 84 ALA A C 1
ATOM 665 O O . ALA A 1 84 ? -6.124 14.636 9.232 1.00 97.06 84 ALA A O 1
ATOM 666 N N . ARG A 1 85 ? -4.281 13.569 8.528 1.00 96.62 85 ARG A N 1
ATOM 667 C CA . ARG A 1 85 ? -3.857 14.681 7.678 1.00 96.62 85 ARG A CA 1
ATOM 668 C C . ARG A 1 85 ? -4.872 14.900 6.555 1.00 96.62 85 ARG A C 1
ATOM 670 O O . ARG A 1 85 ? -5.374 13.947 5.969 1.00 96.62 85 ARG A O 1
ATOM 677 N N . GLN A 1 86 ? -5.100 16.161 6.204 1.00 94.94 86 GLN A N 1
ATOM 678 C CA . GLN A 1 86 ? -5.833 16.515 4.989 1.00 94.94 86 GLN A CA 1
ATOM 679 C C . GLN A 1 86 ? -5.066 16.094 3.724 1.00 94.94 86 GLN A C 1
ATOM 681 O O . GLN A 1 86 ? -3.844 15.907 3.758 1.00 94.94 86 GLN A O 1
ATOM 686 N N . ASN A 1 87 ? -5.782 16.034 2.597 1.00 94.44 87 ASN A N 1
ATOM 687 C CA . ASN A 1 87 ? -5.258 15.676 1.273 1.00 94.44 87 ASN A CA 1
ATOM 688 C C . ASN A 1 87 ? -4.670 14.257 1.213 1.00 94.44 87 ASN A C 1
ATOM 690 O O . ASN A 1 87 ? -3.573 14.051 0.696 1.00 94.44 87 ASN A O 1
ATOM 694 N N . ILE A 1 88 ? -5.408 13.294 1.765 1.00 96.75 88 ILE A N 1
ATOM 695 C CA . ILE A 1 88 ? -5.167 11.859 1.597 1.00 96.75 88 ILE A CA 1
ATOM 696 C C . ILE A 1 88 ? -6.247 11.263 0.690 1.00 96.75 88 ILE A C 1
ATOM 698 O O . ILE A 1 88 ? -7.358 11.784 0.638 1.00 96.75 88 ILE A O 1
ATOM 702 N N . ASP A 1 89 ? -5.934 10.151 0.027 1.00 96.56 89 ASP A N 1
ATOM 703 C CA . ASP A 1 89 ? -6.898 9.422 -0.815 1.00 96.56 89 ASP A CA 1
ATOM 704 C C . ASP A 1 89 ? -7.710 8.370 -0.036 1.00 96.56 89 ASP A C 1
ATOM 706 O O . ASP A 1 89 ? -8.702 7.840 -0.540 1.00 96.56 89 ASP A O 1
ATOM 710 N N . GLY A 1 90 ? -7.250 8.019 1.170 1.00 97.75 90 GLY A N 1
ATOM 711 C CA . GLY A 1 90 ? -7.881 7.012 2.017 1.00 97.75 90 GLY A CA 1
ATOM 712 C C . GLY A 1 90 ? -9.147 7.533 2.695 1.00 97.75 90 GLY A C 1
ATOM 713 O O . GLY A 1 90 ? -9.183 8.670 3.164 1.00 97.75 90 GLY A O 1
ATOM 714 N N . GLU A 1 91 ? -10.155 6.674 2.814 1.00 97.69 91 GLU A N 1
ATOM 715 C CA . GLU A 1 91 ? -11.456 6.990 3.412 1.00 97.69 91 GLU A CA 1
ATOM 716 C C . GLU A 1 91 ? -11.747 6.042 4.581 1.00 97.69 91 GLU A C 1
ATOM 718 O O . GLU A 1 91 ? -11.799 4.820 4.413 1.00 97.69 91 GLU A O 1
ATOM 723 N N . LEU A 1 92 ? -11.965 6.593 5.782 1.00 97.81 92 LEU A N 1
ATOM 724 C CA . LEU A 1 92 ? -12.259 5.788 6.975 1.00 97.81 92 LEU A CA 1
ATOM 725 C C . LEU A 1 92 ? -13.557 4.991 6.797 1.00 97.81 92 LEU A C 1
ATOM 727 O O . LEU A 1 92 ? -13.654 3.846 7.228 1.00 97.81 92 LEU A O 1
ATOM 731 N N . GLU A 1 93 ? -14.542 5.575 6.128 1.00 97.38 93 GLU A N 1
ATOM 732 C CA . GLU A 1 93 ? -15.867 5.013 5.881 1.00 97.38 93 GLU A CA 1
ATOM 733 C C . GLU A 1 93 ? -15.803 3.699 5.091 1.00 97.38 93 GLU A C 1
ATOM 735 O O . GLU A 1 93 ? -16.666 2.837 5.255 1.00 97.38 93 GLU A O 1
ATOM 740 N N . ARG A 1 94 ? -14.760 3.509 4.272 1.00 97.81 94 ARG A N 1
ATOM 741 C CA . ARG A 1 94 ? -14.561 2.297 3.465 1.00 97.81 94 ARG A CA 1
ATOM 742 C C . ARG A 1 94 ? -13.987 1.119 4.237 1.00 97.81 94 ARG A C 1
ATOM 744 O O . ARG A 1 94 ? -14.020 0.012 3.713 1.00 97.81 94 ARG A O 1
ATOM 751 N N . ILE A 1 95 ? -13.455 1.328 5.440 1.00 98.12 95 ILE A N 1
ATOM 752 C CA . ILE A 1 95 ? -12.750 0.283 6.200 1.00 98.12 95 ILE A CA 1
ATOM 753 C C . ILE A 1 95 ? -13.171 0.206 7.669 1.00 98.12 95 ILE A C 1
ATOM 755 O O . ILE A 1 95 ? -13.036 -0.843 8.287 1.00 98.12 95 ILE A O 1
ATOM 759 N N . GLY A 1 96 ? -13.738 1.271 8.239 1.00 97.62 96 GLY A N 1
ATOM 760 C CA . GLY A 1 96 ? -14.059 1.378 9.664 1.00 97.62 96 GLY A CA 1
ATOM 761 C C . GLY A 1 96 ? -15.030 0.315 10.179 1.00 97.62 96 GLY A C 1
ATOM 762 O O . GLY A 1 96 ? -15.062 0.052 11.376 1.00 97.62 96 GLY A O 1
ATOM 763 N N . PHE A 1 97 ? -15.760 -0.366 9.290 1.00 97.44 97 PHE A N 1
ATOM 764 C CA . PHE A 1 97 ? -16.646 -1.478 9.640 1.00 97.44 97 PHE A CA 1
ATOM 765 C C . PHE A 1 97 ? -15.932 -2.670 10.304 1.00 97.44 97 PHE A C 1
ATOM 767 O O . PHE A 1 97 ? -16.613 -3.519 10.884 1.00 97.44 97 PHE A O 1
ATOM 774 N N . ILE A 1 98 ? -14.597 -2.755 10.225 1.00 97.69 98 ILE A N 1
ATOM 775 C CA . ILE A 1 98 ? -13.800 -3.806 10.881 1.00 97.69 98 ILE A CA 1
ATOM 776 C C . ILE A 1 98 ? -13.477 -3.508 12.355 1.00 97.69 98 ILE A C 1
ATOM 778 O O . ILE A 1 98 ? -12.959 -4.387 13.045 1.00 97.69 98 ILE A O 1
ATOM 782 N N . LEU A 1 99 ? -13.746 -2.288 12.828 1.00 97.81 99 LEU A N 1
ATOM 783 C CA . LEU A 1 99 ? -13.582 -1.902 14.231 1.00 97.81 99 LEU A CA 1
ATOM 784 C C . LEU A 1 99 ? -14.799 -2.320 15.071 1.00 97.81 99 LEU A C 1
ATOM 786 O O . LEU A 1 99 ? -15.892 -2.483 14.518 1.00 97.81 99 LEU A O 1
ATOM 790 N N . GLU A 1 100 ? -14.590 -2.496 16.378 1.00 95.00 100 GLU A N 1
ATOM 791 C CA . GLU A 1 100 ? -15.658 -2.622 17.395 1.00 95.00 100 GLU A CA 1
ATOM 792 C C . GLU A 1 100 ? -16.452 -1.317 17.584 1.00 95.00 100 GLU A C 1
ATOM 794 O O . GLU A 1 100 ? -15.856 -0.218 17.450 1.00 95.00 100 GLU A O 1
#

Radius of gyration: 19.28 Å; chains: 1; bounding box: 37×35×47 Å